Protein AF-A0A954X2H9-F1 (afdb_monomer)

Radius of gyration: 18.75 Å; Cα contacts (8 Å, |Δi|>4): 22; chains: 1; bounding box: 42×23×49 Å

Sequence (63 aa):
MIEFDGRGILLDIEGTTSSVSFVYDVMFPFVRRELEPYLETHWGESDLAAACDQIARDAGHDS

Mean predicted aligned error: 5.48 Å

pLDDT: mean 93.06, std 6.69, range [61.06, 98.25]

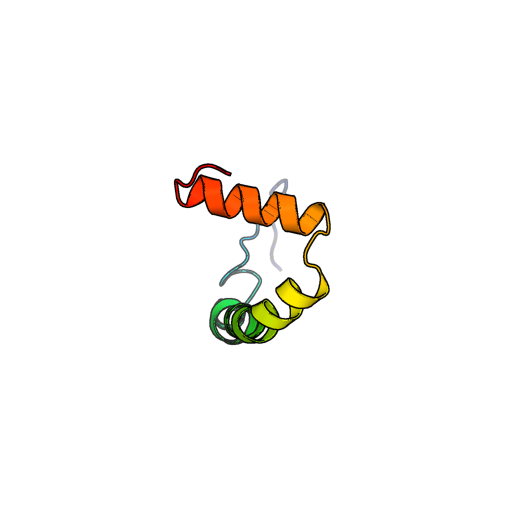Structure (mmCIF, N/CA/C/O backbone):
data_AF-A0A954X2H9-F1
#
_entry.id   AF-A0A954X2H9-F1
#
loop_
_atom_site.group_PDB
_atom_site.id
_atom_site.type_symbol
_atom_site.label_atom_id
_atom_site.label_alt_id
_atom_site.label_comp_id
_atom_site.label_asym_id
_atom_site.label_entity_id
_atom_site.label_seq_id
_atom_site.pdbx_PDB_ins_code
_atom_site.Cartn_x
_atom_site.Cartn_y
_atom_site.Cartn_z
_atom_site.occupancy
_atom_site.B_iso_or_equiv
_atom_site.auth_seq_id
_atom_site.auth_comp_id
_atom_site.auth_asym_id
_atom_site.auth_atom_id
_atom_site.pdbx_PDB_model_num
ATOM 1 N N . MET A 1 1 ? 22.000 7.981 -28.595 1.00 70.38 1 MET A N 1
ATOM 2 C CA . MET A 1 1 ? 20.711 8.663 -28.360 1.00 70.38 1 MET A CA 1
ATOM 3 C C . MET A 1 1 ? 19.639 7.596 -28.475 1.00 70.38 1 MET A C 1
ATOM 5 O O . MET A 1 1 ? 19.766 6.774 -29.372 1.00 70.38 1 MET A O 1
ATOM 9 N N . ILE A 1 2 ? 18.689 7.520 -27.542 1.00 80.19 2 ILE A N 1
ATOM 10 C CA . ILE A 1 2 ? 17.570 6.578 -27.678 1.00 80.19 2 ILE A CA 1
ATOM 11 C C . ILE A 1 2 ? 16.547 7.255 -28.591 1.00 80.19 2 ILE A C 1
ATOM 13 O O . ILE A 1 2 ? 16.012 8.298 -28.228 1.00 80.19 2 ILE A O 1
ATOM 17 N N . GLU A 1 3 ? 16.332 6.695 -29.779 1.00 88.69 3 GLU A N 1
ATOM 18 C CA . GLU A 1 3 ? 15.254 7.094 -30.687 1.00 88.69 3 GLU A CA 1
ATOM 19 C C . GLU A 1 3 ? 14.047 6.177 -30.440 1.00 88.69 3 GLU A C 1
ATOM 21 O O . GLU A 1 3 ? 14.196 4.956 -30.371 1.00 88.69 3 GLU A O 1
ATOM 26 N N . PHE A 1 4 ? 12.859 6.760 -30.255 1.00 92.56 4 PHE A N 1
ATOM 27 C CA . PHE A 1 4 ? 11.617 6.035 -29.976 1.00 92.56 4 PHE A CA 1
ATOM 28 C C . PHE A 1 4 ? 10.473 6.629 -30.806 1.00 92.56 4 PHE A C 1
ATOM 30 O O . PHE A 1 4 ? 10.117 7.787 -30.615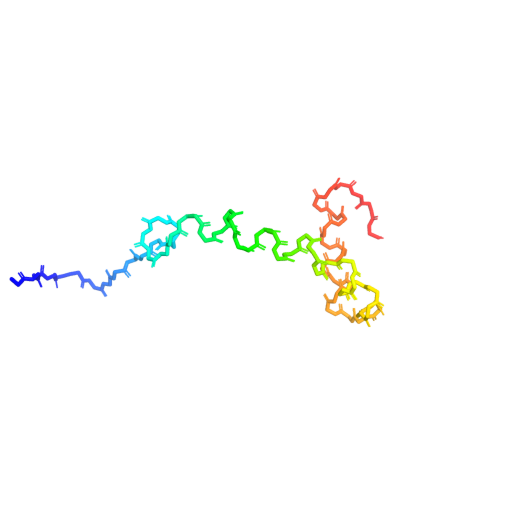 1.00 92.56 4 PHE A O 1
ATOM 37 N N . ASP A 1 5 ? 9.902 5.828 -31.710 1.00 93.81 5 ASP A N 1
ATOM 38 C CA . ASP A 1 5 ? 8.835 6.227 -32.652 1.00 93.81 5 ASP A CA 1
ATOM 39 C C . ASP A 1 5 ? 7.438 5.723 -32.213 1.00 93.81 5 ASP A C 1
ATOM 41 O O . ASP A 1 5 ? 6.487 5.618 -32.987 1.00 93.81 5 ASP A O 1
ATOM 45 N N . GLY A 1 6 ? 7.306 5.327 -30.944 1.00 93.12 6 GLY A N 1
ATOM 46 C CA . GLY A 1 6 ? 6.034 4.879 -30.384 1.00 93.12 6 GLY A CA 1
ATOM 47 C C . GLY A 1 6 ? 5.130 6.046 -29.981 1.00 93.12 6 GLY A C 1
ATOM 48 O O . GLY A 1 6 ? 5.590 7.128 -29.625 1.00 93.12 6 GLY A O 1
ATOM 49 N N . ARG A 1 7 ? 3.811 5.811 -29.961 1.00 95.94 7 ARG A N 1
ATOM 50 C CA . ARG A 1 7 ? 2.817 6.818 -29.527 1.00 95.94 7 ARG A CA 1
ATOM 51 C C . ARG A 1 7 ? 2.743 7.016 -28.008 1.00 95.94 7 ARG A C 1
ATOM 53 O O . ARG A 1 7 ? 2.086 7.945 -27.552 1.00 95.94 7 ARG A O 1
ATOM 60 N N . GLY A 1 8 ? 3.370 6.135 -27.234 1.00 94.81 8 GLY A N 1
ATOM 61 C CA . GLY A 1 8 ? 3.394 6.187 -25.777 1.00 94.81 8 GLY A CA 1
ATOM 62 C C . GLY A 1 8 ? 4.295 5.104 -25.196 1.00 94.81 8 GLY A C 1
ATOM 63 O O . GLY A 1 8 ? 4.591 4.116 -25.868 1.00 94.81 8 GLY A O 1
ATOM 64 N N . ILE A 1 9 ? 4.728 5.305 -23.952 1.00 93.62 9 ILE A N 1
ATOM 65 C CA . ILE A 1 9 ? 5.546 4.355 -23.194 1.00 93.62 9 ILE A CA 1
ATOM 66 C C . ILE A 1 9 ? 4.728 3.918 -21.983 1.00 93.62 9 ILE A C 1
ATOM 68 O O . ILE A 1 9 ? 4.322 4.754 -21.178 1.00 93.62 9 ILE A O 1
ATOM 72 N N . LEU A 1 10 ? 4.492 2.614 -21.862 1.00 95.12 10 LEU A N 1
ATOM 73 C CA . LEU A 1 10 ? 3.935 2.020 -20.655 1.00 95.12 10 LEU A CA 1
ATOM 74 C C . LEU A 1 10 ? 5.097 1.556 -19.782 1.00 95.12 10 LEU A C 1
ATOM 76 O O . LEU A 1 10 ? 5.934 0.776 -20.234 1.00 95.12 10 LEU A O 1
ATOM 80 N N . LEU A 1 11 ? 5.146 2.055 -18.552 1.00 95.25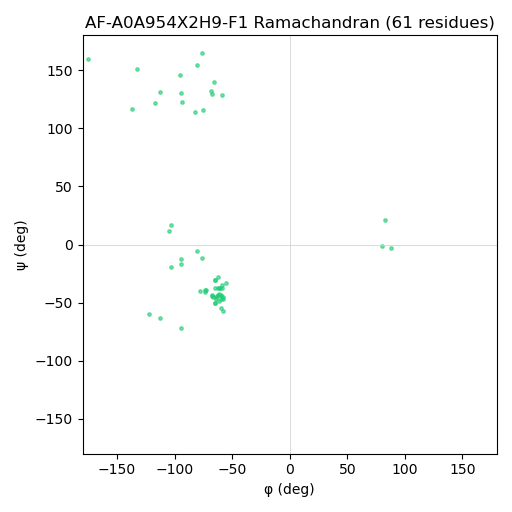 11 LEU A N 1
ATOM 81 C CA . LEU A 1 11 ? 6.159 1.682 -17.579 1.00 95.25 11 LEU A CA 1
ATOM 82 C C . LEU A 1 11 ? 5.499 0.916 -16.446 1.00 95.25 11 LEU A C 1
ATOM 84 O O . LEU A 1 11 ? 4.494 1.356 -15.891 1.00 95.25 11 LEU A O 1
ATOM 88 N N . ASP A 1 12 ? 6.103 -0.211 -16.111 1.00 93.31 12 ASP A N 1
ATOM 89 C CA . ASP A 1 12 ? 5.804 -0.926 -14.884 1.00 93.31 12 ASP A CA 1
ATOM 90 C C . ASP A 1 12 ? 6.450 -0.215 -13.671 1.00 93.31 12 ASP A C 1
ATOM 92 O O . ASP A 1 12 ? 7.308 0.671 -13.812 1.00 93.31 12 ASP A O 1
ATOM 96 N N . ILE A 1 13 ? 6.017 -0.568 -12.463 1.00 89.69 13 ILE A N 1
ATOM 97 C CA . ILE A 1 13 ? 6.481 0.047 -11.218 1.00 89.69 13 ILE A CA 1
ATOM 98 C C . ILE A 1 13 ? 7.624 -0.771 -10.622 1.00 89.69 13 ILE A C 1
ATOM 100 O O . ILE A 1 13 ? 8.782 -0.340 -10.645 1.00 89.69 13 ILE A O 1
ATOM 104 N N . GLU A 1 14 ? 7.309 -1.945 -10.087 1.00 86.12 14 GLU A N 1
ATOM 105 C CA . GLU A 1 14 ? 8.204 -2.718 -9.228 1.00 86.12 14 GLU A CA 1
ATOM 106 C C . GLU A 1 14 ? 9.301 -3.406 -10.045 1.00 86.12 14 GLU A C 1
ATOM 108 O O . GLU A 1 14 ? 9.048 -4.263 -1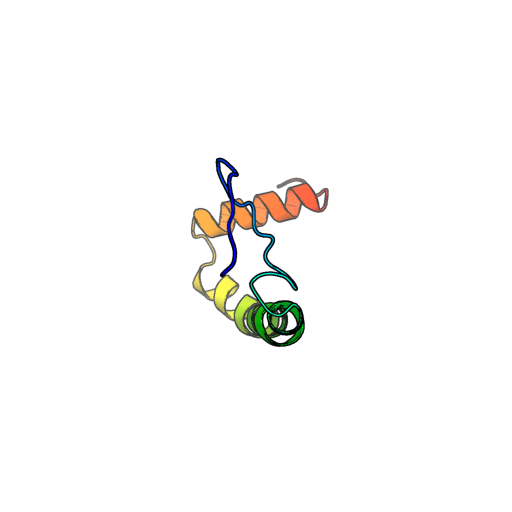0.881 1.00 86.12 14 GLU A O 1
ATOM 113 N N . GLY A 1 15 ? 10.556 -3.021 -9.815 1.00 81.94 15 GLY A N 1
ATOM 114 C CA . GLY A 1 15 ? 11.699 -3.516 -10.585 1.00 81.94 15 GLY A CA 1
ATOM 115 C C . GLY A 1 15 ? 11.897 -2.830 -11.942 1.00 81.94 15 GLY A C 1
ATOM 116 O O . GLY A 1 15 ? 12.886 -3.129 -12.608 1.00 81.94 15 GLY A O 1
ATOM 117 N N . THR A 1 16 ? 11.022 -1.888 -12.324 1.00 92.38 16 THR A N 1
ATOM 118 C CA . THR A 1 16 ? 11.142 -1.109 -13.570 1.00 92.38 16 THR A CA 1
ATOM 119 C C . THR A 1 16 ? 11.431 0.366 -13.296 1.00 92.38 16 THR A C 1
ATOM 121 O O . THR A 1 16 ? 12.494 0.863 -13.665 1.00 92.38 16 THR A O 1
ATOM 124 N N . THR A 1 17 ? 10.519 1.081 -12.630 1.00 91.25 17 THR A N 1
ATOM 125 C CA . THR A 1 17 ? 10.718 2.499 -12.263 1.00 91.25 17 THR A CA 1
ATOM 126 C C . THR A 1 17 ? 11.074 2.688 -10.794 1.00 91.25 17 THR A C 1
ATOM 128 O O . THR A 1 17 ? 11.635 3.717 -10.426 1.00 91.25 17 THR A O 1
ATOM 131 N N . SER A 1 18 ? 10.779 1.694 -9.956 1.00 85.56 18 SER A N 1
ATOM 132 C CA . SER A 1 18 ? 11.061 1.695 -8.522 1.00 85.56 18 SER A CA 1
ATOM 133 C C . SER A 1 18 ? 11.717 0.386 -8.102 1.00 85.56 18 SER A C 1
ATOM 135 O O . SER A 1 18 ? 11.481 -0.659 -8.704 1.00 85.56 18 SER A O 1
ATOM 137 N N . SER A 1 19 ? 12.541 0.418 -7.052 1.00 89.50 19 SER A N 1
ATOM 138 C CA . SER A 1 19 ? 13.127 -0.817 -6.529 1.00 89.50 19 SER A CA 1
ATOM 139 C C . SER A 1 19 ? 12.043 -1.696 -5.918 1.00 89.50 19 SER A C 1
ATOM 141 O O . SER A 1 19 ? 11.317 -1.251 -5.031 1.00 89.50 19 SER A O 1
ATOM 143 N N . VAL A 1 20 ? 12.006 -2.969 -6.310 1.00 89.25 20 VAL A N 1
ATOM 144 C CA . VAL A 1 20 ? 11.188 -3.981 -5.628 1.00 89.25 20 VAL A CA 1
ATOM 145 C C . VAL A 1 20 ? 11.517 -4.045 -4.130 1.00 89.25 20 VAL A C 1
ATOM 147 O O . VAL A 1 20 ? 10.625 -4.212 -3.304 1.00 89.25 20 VAL A O 1
ATOM 150 N N . SER A 1 21 ? 12.779 -3.800 -3.752 1.00 91.00 21 SER A N 1
ATOM 151 C CA . SER A 1 21 ? 13.200 -3.783 -2.347 1.00 91.00 21 SER A CA 1
ATOM 152 C C . SER A 1 21 ? 12.503 -2.689 -1.537 1.00 91.00 21 SER A C 1
ATOM 154 O O . SER A 1 21 ? 12.271 -2.866 -0.352 1.00 91.00 21 SER A O 1
ATOM 156 N N . PHE A 1 22 ? 12.097 -1.576 -2.155 1.00 90.44 22 PHE A N 1
ATOM 157 C CA . PHE A 1 22 ? 11.376 -0.521 -1.444 1.00 90.44 22 PHE A CA 1
ATOM 158 C C . PHE A 1 22 ? 10.003 -1.001 -0.947 1.00 90.44 22 PHE A C 1
ATOM 160 O O . PHE A 1 22 ? 9.592 -0.678 0.166 1.00 90.44 22 PHE A O 1
ATOM 167 N N . VAL A 1 23 ? 9.311 -1.830 -1.730 1.00 89.25 23 VAL A N 1
ATOM 168 C CA . VAL A 1 23 ? 8.018 -2.401 -1.329 1.00 89.25 23 VAL A CA 1
ATOM 169 C C . VAL A 1 23 ? 8.194 -3.322 -0.118 1.00 89.25 23 VAL A C 1
ATOM 171 O O . VAL A 1 23 ? 7.508 -3.162 0.897 1.00 89.25 23 VAL A O 1
ATOM 174 N N . TYR A 1 24 ? 9.155 -4.245 -0.197 1.00 91.44 24 TYR A N 1
ATOM 175 C CA . TYR A 1 24 ? 9.386 -5.254 0.839 1.00 91.44 24 TYR A CA 1
ATOM 176 C C . TYR A 1 24 ? 10.034 -4.701 2.106 1.00 91.44 24 TYR A C 1
ATOM 178 O O . TYR A 1 24 ? 9.611 -5.057 3.207 1.00 91.44 24 TYR A O 1
ATOM 186 N N . ASP A 1 25 ? 11.009 -3.810 1.959 1.00 95.62 25 ASP A N 1
ATOM 187 C CA . ASP A 1 25 ? 11.840 -3.348 3.070 1.00 95.62 25 ASP A CA 1
ATOM 188 C C . ASP A 1 25 ? 11.312 -2.052 3.698 1.00 95.62 25 ASP A C 1
ATOM 190 O O . ASP A 1 25 ? 11.698 -1.715 4.819 1.00 95.62 25 ASP A O 1
ATOM 194 N N . VAL A 1 26 ? 10.424 -1.317 3.010 1.00 94.88 26 VAL A N 1
ATOM 195 C CA . VAL A 1 26 ? 9.904 -0.025 3.492 1.00 94.88 26 VAL A CA 1
ATOM 196 C C . VAL A 1 26 ? 8.384 -0.015 3.610 1.00 94.88 26 VAL A C 1
ATOM 198 O O . VAL A 1 26 ? 7.876 0.180 4.715 1.00 94.88 26 VAL A O 1
ATOM 201 N N . MET A 1 27 ? 7.643 -0.238 2.520 1.00 94.88 27 MET A N 1
ATOM 202 C CA . MET A 1 27 ? 6.181 -0.063 2.534 1.00 94.88 27 MET A CA 1
ATOM 203 C C . MET A 1 27 ? 5.481 -1.058 3.463 1.00 94.88 27 MET A C 1
ATOM 205 O O . MET A 1 27 ? 4.712 -0.646 4.334 1.00 94.88 27 MET A O 1
ATOM 209 N N . PHE A 1 28 ? 5.772 -2.358 3.341 1.00 95.50 28 PHE A N 1
ATOM 210 C CA . PHE A 1 28 ? 5.150 -3.349 4.222 1.00 95.50 28 PHE A CA 1
ATOM 211 C C . PHE A 1 28 ? 5.533 -3.168 5.704 1.00 95.50 28 PHE A C 1
ATOM 213 O O . PHE A 1 28 ? 4.633 -3.229 6.547 1.00 95.50 28 PHE A O 1
ATOM 220 N N . PRO A 1 29 ? 6.811 -2.936 6.075 1.00 98.19 29 PRO A N 1
ATOM 221 C CA . PRO A 1 29 ? 7.175 -2.650 7.462 1.00 98.19 29 PRO A CA 1
ATOM 222 C C . PRO A 1 29 ? 6.532 -1.381 8.024 1.00 98.19 29 PRO A C 1
ATOM 224 O O . PRO A 1 29 ? 6.133 -1.380 9.187 1.00 98.19 29 PRO A O 1
ATOM 227 N N . PHE A 1 30 ? 6.398 -0.323 7.217 1.00 98.00 30 PHE A N 1
ATOM 228 C CA . PHE A 1 30 ? 5.688 0.893 7.616 1.00 98.00 30 PHE A CA 1
ATOM 229 C C . PHE A 1 30 ? 4.232 0.583 7.966 1.00 98.00 30 PHE A C 1
ATOM 231 O O . PHE A 1 30 ? 3.817 0.848 9.089 1.00 98.00 30 PHE A O 1
ATOM 238 N N . VAL A 1 31 ? 3.486 -0.052 7.054 1.00 97.50 31 VAL A N 1
ATOM 239 C CA . VAL A 1 31 ? 2.067 -0.361 7.289 1.00 97.50 31 VAL A CA 1
ATOM 240 C C . VAL A 1 31 ? 1.904 -1.218 8.540 1.00 97.50 31 VAL A C 1
ATOM 242 O O . VAL A 1 31 ? 1.085 -0.892 9.385 1.00 97.50 31 VAL A O 1
ATOM 245 N N . ARG A 1 32 ? 2.725 -2.259 8.732 1.00 97.38 32 ARG A N 1
ATOM 246 C CA . ARG A 1 32 ? 2.645 -3.104 9.939 1.00 97.38 32 ARG A CA 1
ATOM 247 C C . ARG A 1 32 ? 2.848 -2.332 11.241 1.00 97.38 32 ARG A C 1
ATOM 249 O O . ARG A 1 32 ? 2.251 -2.702 12.243 1.00 97.38 32 ARG A O 1
ATOM 256 N N . ARG A 1 33 ? 3.702 -1.308 11.233 1.00 98.19 33 ARG A N 1
ATOM 257 C CA . ARG A 1 33 ? 3.973 -0.481 12.412 1.00 98.19 33 ARG A CA 1
ATOM 258 C C . ARG A 1 33 ? 2.861 0.534 12.673 1.00 98.19 33 ARG A C 1
ATOM 260 O O . ARG A 1 33 ? 2.525 0.761 13.825 1.00 98.19 33 ARG A O 1
ATOM 267 N N . GLU A 1 34 ? 2.318 1.141 11.621 1.00 98.25 34 GLU A N 1
ATOM 268 C CA . GLU A 1 34 ? 1.363 2.251 11.746 1.00 98.25 34 GLU A CA 1
ATOM 269 C C . GLU A 1 34 ? -0.112 1.811 11.699 1.00 98.25 34 GLU A C 1
ATOM 271 O O . GLU A 1 34 ? -0.988 2.610 12.016 1.00 98.25 34 GLU A O 1
ATOM 276 N N . LEU A 1 35 ? -0.419 0.568 11.305 1.00 97.44 35 LEU A N 1
ATOM 277 C CA . LEU A 1 35 ? -1.802 0.132 11.079 1.00 97.44 35 LEU A CA 1
ATOM 278 C C . LEU A 1 35 ? -2.660 0.208 12.346 1.00 97.44 35 LEU A C 1
ATOM 280 O O . LEU A 1 35 ? -3.751 0.760 12.300 1.00 97.44 35 LEU A O 1
ATOM 284 N N . GLU A 1 36 ? -2.178 -0.325 13.468 1.00 97.62 36 GLU A N 1
ATOM 285 C CA . GLU A 1 36 ? -2.905 -0.306 14.744 1.00 97.62 36 GLU A CA 1
ATOM 286 C C . GLU A 1 36 ? -3.260 1.122 15.203 1.00 97.62 36 GLU A C 1
ATOM 288 O O . GLU A 1 36 ? -4.453 1.415 15.310 1.00 97.62 36 GLU A O 1
ATOM 293 N N . PRO A 1 37 ? -2.300 2.058 15.370 1.00 98.12 37 PRO A N 1
ATOM 294 C CA . PRO A 1 37 ? -2.636 3.418 15.792 1.00 98.12 37 PRO A CA 1
ATOM 295 C C . PRO A 1 37 ? -3.488 4.166 14.758 1.00 98.12 37 PRO A C 1
ATOM 297 O O . PRO A 1 37 ? -4.314 5.004 15.129 1.00 98.12 37 PRO A O 1
ATOM 300 N N . TYR A 1 38 ? -3.326 3.869 13.463 1.00 97.88 38 TYR A N 1
ATOM 301 C CA . TYR A 1 38 ? -4.167 4.453 12.422 1.00 97.88 38 TYR A CA 1
ATOM 302 C C . TYR A 1 38 ? -5.632 4.029 12.580 1.00 97.88 38 TYR A C 1
ATOM 304 O O . TYR A 1 38 ? -6.509 4.895 12.550 1.00 97.88 38 TYR A O 1
ATOM 312 N N . LEU A 1 39 ? -5.885 2.732 12.794 1.00 97.25 39 LEU A N 1
ATOM 313 C CA . LEU A 1 39 ? -7.230 2.193 13.005 1.00 97.25 39 LEU A CA 1
ATOM 314 C C . LEU A 1 39 ? -7.878 2.767 14.262 1.00 97.25 39 LEU A C 1
ATOM 316 O O . LEU A 1 39 ? -9.037 3.158 14.203 1.00 97.25 39 LEU A O 1
ATOM 320 N N . GLU A 1 40 ? -7.142 2.861 15.371 1.00 97.62 40 GLU A N 1
ATOM 321 C CA . GLU A 1 40 ? -7.654 3.454 16.614 1.00 97.62 40 GLU A CA 1
ATOM 322 C C . GLU A 1 40 ? -8.038 4.926 16.434 1.00 97.62 40 GLU A C 1
ATOM 324 O O . GLU A 1 40 ? -9.080 5.365 16.919 1.00 97.62 40 GLU A O 1
ATOM 329 N N . THR A 1 41 ? -7.201 5.685 15.723 1.00 98.06 41 THR A N 1
ATOM 330 C CA . THR A 1 41 ? -7.380 7.132 15.552 1.00 98.06 41 THR A CA 1
ATOM 331 C C . THR A 1 41 ? -8.541 7.468 14.619 1.00 98.06 41 THR A C 1
ATOM 333 O O . THR A 1 41 ? -9.274 8.415 14.887 1.00 98.06 41 THR A O 1
ATOM 336 N N . HIS A 1 42 ? -8.712 6.702 13.540 1.00 97.75 42 HIS A N 1
ATOM 337 C CA . HIS A 1 42 ? -9.671 7.006 12.470 1.00 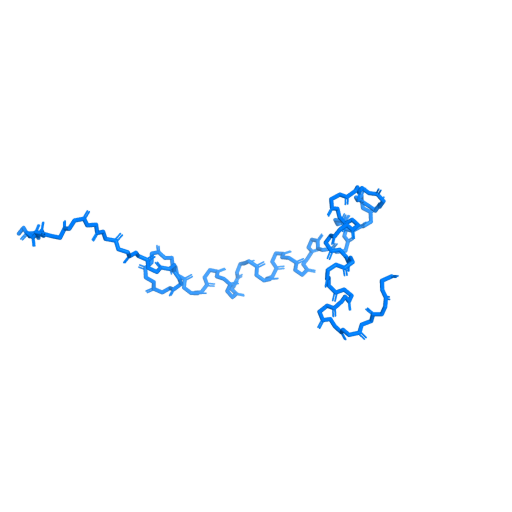97.75 42 HIS A CA 1
ATOM 338 C C . HIS A 1 42 ? -10.917 6.108 12.527 1.00 97.75 42 HIS A C 1
ATOM 340 O O . HIS A 1 42 ? -11.705 6.058 11.578 1.00 97.75 42 HIS A O 1
ATOM 346 N N . TRP A 1 43 ? -11.111 5.366 13.624 1.00 96.94 43 TRP A N 1
ATOM 347 C CA . TRP A 1 43 ? -12.247 4.460 13.762 1.00 96.94 43 TRP A CA 1
ATOM 348 C C . TRP A 1 43 ? -13.578 5.211 13.632 1.00 96.94 43 TRP A C 1
ATOM 350 O O . TRP A 1 43 ? -13.833 6.191 14.332 1.00 96.94 43 TRP A O 1
ATOM 360 N N . GLY A 1 44 ? -14.456 4.720 12.756 1.00 94.31 44 GLY A N 1
ATOM 361 C CA . GLY A 1 44 ? -15.769 5.318 12.497 1.00 94.31 44 GLY A CA 1
ATOM 362 C C . GLY A 1 44 ? -15.788 6.403 11.416 1.00 94.31 44 GLY A C 1
ATOM 363 O O . GLY A 1 44 ? -16.871 6.874 11.067 1.00 94.31 44 GLY A O 1
ATOM 364 N N . GLU A 1 45 ? -14.642 6.778 10.844 1.00 98.06 45 GLU A N 1
ATOM 365 C CA . GLU A 1 45 ? -14.618 7.584 9.622 1.00 98.06 45 GLU A CA 1
ATOM 366 C C . GLU A 1 45 ? -15.195 6.790 8.442 1.00 98.06 45 GLU A C 1
ATOM 368 O O . GLU A 1 45 ? -14.934 5.594 8.290 1.00 98.06 45 GLU A O 1
ATOM 373 N N . SER A 1 46 ? -15.979 7.456 7.588 1.00 96.44 46 SER A N 1
ATOM 374 C CA . SER A 1 46 ? -16.686 6.801 6.477 1.00 96.44 46 SER A CA 1
ATOM 375 C C . SER A 1 46 ? -15.745 6.091 5.510 1.00 96.44 46 SER A C 1
ATOM 377 O O . SER A 1 46 ? -16.063 5.010 5.017 1.00 96.44 46 SER A O 1
ATOM 379 N N . ASP A 1 47 ? -14.582 6.688 5.259 1.00 94.81 47 ASP A N 1
ATOM 380 C CA . ASP A 1 47 ? -13.624 6.184 4.280 1.00 94.81 47 ASP A CA 1
ATOM 381 C C . ASP A 1 47 ? -12.914 4.930 4.807 1.00 94.81 47 ASP A C 1
ATOM 383 O O . ASP A 1 47 ? -12.740 3.958 4.067 1.00 94.81 47 ASP A O 1
ATOM 387 N N . LEU A 1 48 ? -12.581 4.9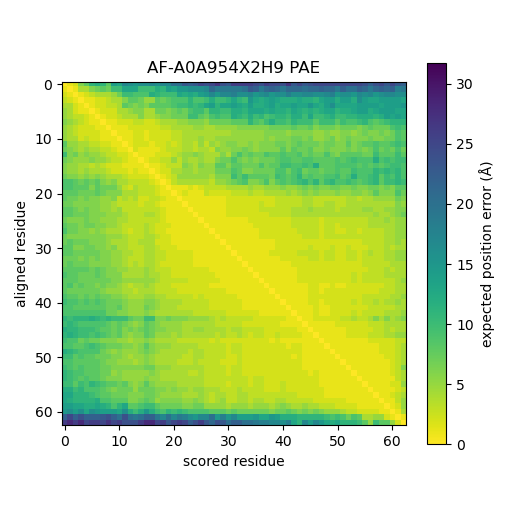06 6.105 1.00 96.38 48 LEU A N 1
ATOM 388 C CA . LEU A 1 48 ? -12.031 3.716 6.751 1.00 96.38 48 LEU A CA 1
ATOM 389 C C . LEU A 1 48 ? -13.076 2.597 6.836 1.00 96.38 48 LEU A C 1
ATOM 391 O O . LEU A 1 48 ? -12.758 1.450 6.530 1.00 96.38 48 LEU A O 1
ATOM 395 N N . ALA A 1 49 ? -14.321 2.922 7.196 1.00 95.88 49 ALA A N 1
ATOM 396 C CA . ALA A 1 49 ? -15.403 1.942 7.270 1.00 95.88 49 ALA A CA 1
ATOM 397 C C . ALA A 1 49 ? -15.624 1.239 5.919 1.00 95.88 49 ALA A C 1
ATOM 399 O O . ALA A 1 49 ? -15.629 0.012 5.857 1.00 95.88 49 ALA A O 1
ATOM 400 N N . ALA A 1 50 ? -15.683 1.998 4.819 1.00 96.00 50 ALA A N 1
ATOM 401 C CA . ALA A 1 50 ? -15.827 1.429 3.479 1.00 96.00 50 ALA A CA 1
ATOM 402 C C . ALA A 1 50 ? -14.660 0.494 3.098 1.00 96.00 50 ALA A C 1
ATOM 404 O O . ALA A 1 50 ? -14.872 -0.536 2.449 1.00 96.00 50 ALA A O 1
ATOM 405 N N . ALA A 1 51 ? -13.431 0.830 3.509 1.00 95.75 51 ALA A N 1
ATOM 406 C CA . ALA A 1 51 ? -12.268 -0.029 3.302 1.00 95.75 51 ALA A CA 1
ATOM 407 C C . ALA A 1 51 ? -12.360 -1.326 4.127 1.00 95.75 51 ALA A C 1
ATOM 409 O O . ALA A 1 51 ? -12.111 -2.407 3.590 1.00 95.75 51 ALA A O 1
ATOM 410 N N . CYS A 1 52 ? -12.764 -1.243 5.398 1.00 95.25 52 CYS A N 1
ATOM 411 C CA . CYS A 1 52 ? -12.993 -2.410 6.252 1.00 95.25 52 CYS A CA 1
ATOM 412 C C . CYS A 1 52 ? -14.076 -3.338 5.682 1.00 95.25 52 CYS A C 1
ATOM 414 O O . CYS A 1 52 ? -13.854 -4.546 5.608 1.00 95.25 52 CYS A O 1
ATOM 416 N N . ASP A 1 53 ? -15.190 -2.784 5.198 1.00 95.50 53 ASP A N 1
ATOM 417 C CA . ASP A 1 53 ? -16.273 -3.554 4.574 1.00 95.50 53 ASP A CA 1
ATOM 418 C C . ASP A 1 53 ? -15.801 -4.278 3.308 1.00 95.50 53 ASP A C 1
ATOM 420 O O . ASP A 1 53 ? -16.224 -5.398 3.011 1.00 95.50 53 ASP A O 1
ATOM 424 N N . GLN A 1 54 ? -14.926 -3.647 2.519 1.00 96.00 54 GLN A N 1
ATOM 425 C CA . GLN A 1 54 ? -14.337 -4.299 1.351 1.00 96.00 54 GLN A CA 1
ATOM 426 C C . GLN A 1 54 ? -13.416 -5.453 1.764 1.00 96.00 54 GLN A C 1
ATOM 428 O O . GLN A 1 54 ? -13.539 -6.543 1.213 1.00 96.00 54 GLN A O 1
ATOM 433 N N . ILE A 1 55 ? -12.558 -5.247 2.770 1.00 95.50 55 ILE A N 1
ATOM 434 C CA . ILE A 1 55 ? -11.669 -6.293 3.299 1.00 95.50 55 ILE A CA 1
ATOM 435 C C . ILE A 1 55 ? -12.481 -7.480 3.834 1.00 95.50 55 ILE A C 1
ATOM 437 O O . ILE A 1 55 ? -12.140 -8.629 3.554 1.00 95.50 55 ILE A O 1
ATOM 441 N N . ALA A 1 56 ? -13.566 -7.218 4.569 1.00 96.19 56 ALA A N 1
ATOM 442 C CA . ALA A 1 56 ? -14.453 -8.258 5.084 1.00 96.19 56 ALA A CA 1
ATOM 443 C C . ALA A 1 56 ? -15.068 -9.088 3.945 1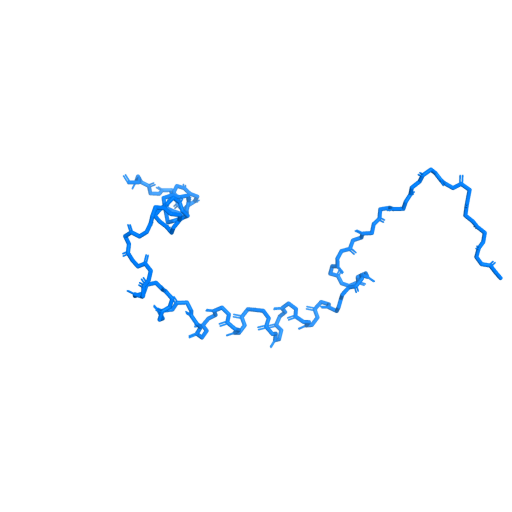.00 96.19 56 ALA A C 1
ATOM 445 O O . ALA A 1 56 ? -15.003 -10.318 3.981 1.00 96.19 56 ALA A O 1
ATOM 446 N N . ARG A 1 57 ? -15.577 -8.427 2.895 1.00 96.50 57 ARG A N 1
ATOM 447 C CA . ARG A 1 57 ? -16.142 -9.099 1.712 1.00 96.50 57 ARG A CA 1
ATOM 448 C C . ARG A 1 57 ? -15.109 -9.927 0.958 1.00 96.50 57 ARG A C 1
ATOM 450 O O .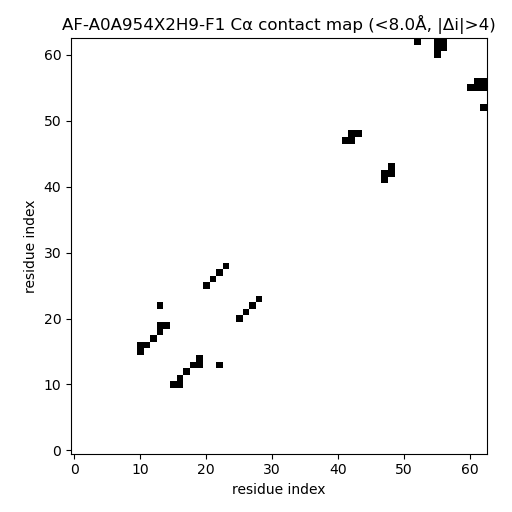 ARG A 1 57 ? -15.397 -11.070 0.609 1.00 96.50 57 ARG A O 1
ATOM 457 N N . ASP A 1 58 ? -13.910 -9.392 0.751 1.00 96.88 58 ASP A N 1
ATOM 458 C CA . ASP A 1 58 ? -12.825 -10.101 0.062 1.00 96.88 58 ASP A CA 1
ATOM 459 C C . ASP A 1 58 ? -12.351 -11.329 0.860 1.00 96.88 58 ASP A C 1
ATOM 461 O O . ASP A 1 58 ? -11.955 -12.341 0.280 1.00 96.88 58 ASP A O 1
ATOM 465 N N . ALA A 1 59 ? -12.449 -11.272 2.193 1.00 96.62 59 ALA A N 1
ATOM 466 C CA . ALA A 1 59 ? -12.191 -12.393 3.094 1.00 96.62 59 ALA A CA 1
ATOM 467 C C . ALA A 1 59 ? -13.367 -13.389 3.211 1.00 96.62 59 ALA A C 1
ATOM 469 O O . ALA A 1 59 ? -13.217 -14.434 3.845 1.00 96.62 59 ALA A O 1
ATOM 470 N N . GLY A 1 60 ? -14.519 -13.104 2.592 1.00 95.88 60 GLY A N 1
ATOM 471 C CA . GLY A 1 60 ? -15.704 -13.967 2.609 1.00 95.88 60 GLY A CA 1
ATOM 472 C C . GLY A 1 60 ? -16.589 -13.823 3.852 1.00 95.88 60 GLY A C 1
ATOM 473 O O . GLY A 1 60 ? -17.344 -14.743 4.166 1.00 95.88 60 GLY A O 1
ATOM 474 N N . HIS A 1 61 ? -16.494 -12.702 4.565 1.00 91.44 61 HIS A N 1
ATOM 475 C CA . HIS A 1 61 ? -17.387 -12.358 5.668 1.00 91.44 61 HIS A CA 1
ATOM 476 C C . HIS A 1 61 ? -18.536 -11.464 5.191 1.00 91.44 61 HIS A C 1
ATOM 478 O O . HIS A 1 61 ? -18.357 -10.612 4.317 1.00 91.44 61 HIS A O 1
ATOM 484 N N . ASP A 1 62 ? -19.707 -11.642 5.802 1.00 76.75 62 ASP A N 1
ATOM 485 C CA . ASP A 1 62 ? -20.798 -10.678 5.679 1.00 76.75 62 ASP A CA 1
ATOM 486 C C . ASP A 1 62 ? -20.389 -9.385 6.405 1.00 76.75 62 ASP A C 1
ATOM 488 O O . ASP A 1 62 ? -19.847 -9.446 7.512 1.00 76.75 62 ASP A O 1
ATOM 492 N N . SER A 1 63 ? -20.579 -8.244 5.733 1.00 61.06 63 SER A N 1
ATOM 493 C CA . SER A 1 63 ? -20.219 -6.900 6.220 1.00 61.06 63 SER A CA 1
ATOM 494 C C . SER A 1 63 ? -21.092 -6.456 7.389 1.00 61.06 63 SER A C 1
ATOM 496 O O . SER A 1 63 ? -22.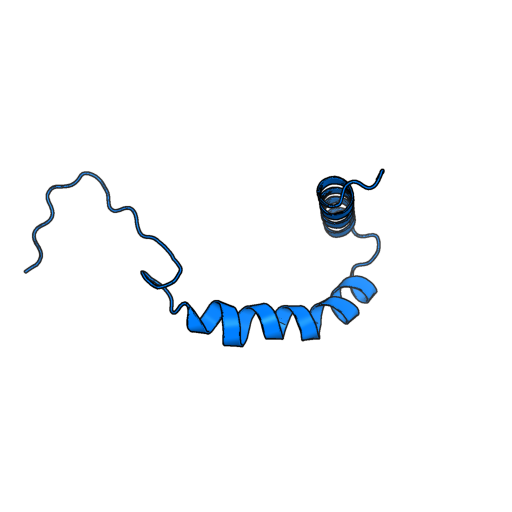329 -6.644 7.295 1.00 61.06 63 SER A O 1
#

Secondary structure (DSSP, 8-state):
------S-----TBTTTB-HHHIIIIIHHHHHHHHHHHHHHSTT-HHHHHHHHHHHHHTT---

Foldseek 3Di:
DDDDPDPDDDFDEDPTVHDVCCCVVPVVVVCVVCVVVVCVVCPPPPVVVVVVCVVCVVVPHHD

Solvent-accessible surface area (backbone atoms only — not comparable to full-atom values): 4032 Å² total; per-residue (Å²): 131,91,85,78,93,66,97,72,85,89,77,62,52,76,69,68,74,39,65,48,61,50,51,66,72,44,52,52,55,47,48,71,69,47,46,64,64,49,49,68,72,46,64,86,37,69,70,54,48,55,50,52,42,50,53,33,46,77,73,72,40,89,112

Nearest PDB structures (foldseek):
  1yns-assembly1_A  TM=6.513E-01  e=1.294E-01  Homo sapiens